Protein AF-A0A2P6PXN8-F1 (afdb_monomer_lite)

Structure (mmCIF, N/CA/C/O backbone):
data_AF-A0A2P6PXN8-F1
#
_entry.id   AF-A0A2P6PXN8-F1
#
loop_
_atom_site.group_PDB
_atom_site.id
_atom_site.type_symbol
_atom_site.label_atom_id
_atom_site.label_alt_id
_atom_site.label_comp_id
_atom_site.label_asym_id
_atom_site.label_entity_id
_atom_site.label_seq_id
_atom_site.pdbx_PDB_ins_code
_atom_site.Cartn_x
_atom_site.Cartn_y
_atom_site.Cartn_z
_atom_site.occupancy
_atom_site.B_iso_or_equiv
_atom_site.auth_seq_id
_atom_site.auth_comp_id
_atom_site.auth_asym_id
_atom_site.auth_atom_id
_atom_site.pdbx_PDB_model_num
ATOM 1 N N . MET A 1 1 ? 23.697 -11.175 -41.198 1.00 44.59 1 MET A N 1
ATOM 2 C CA . MET A 1 1 ? 24.300 -9.946 -40.647 1.00 44.59 1 MET A CA 1
ATOM 3 C C . MET A 1 1 ? 23.184 -9.165 -39.967 1.00 44.59 1 MET A C 1
ATOM 5 O O . MET A 1 1 ? 22.179 -8.921 -40.614 1.00 44.59 1 MET A O 1
ATOM 9 N N . PHE A 1 2 ? 23.367 -8.913 -38.666 1.00 40.03 2 PHE A N 1
ATOM 10 C CA . PHE A 1 2 ? 22.512 -8.212 -37.691 1.00 40.03 2 PHE A CA 1
ATOM 11 C C . PHE A 1 2 ? 21.130 -8.797 -37.357 1.00 40.03 2 PHE A C 1
ATOM 13 O O . PHE A 1 2 ? 20.096 -8.442 -37.912 1.00 40.03 2 PHE A O 1
ATOM 20 N N . ILE A 1 3 ? 21.167 -9.681 -36.355 1.00 46.88 3 ILE A N 1
ATOM 21 C CA . ILE A 1 3 ? 20.085 -9.943 -35.405 1.00 46.88 3 ILE A CA 1
ATOM 22 C C . ILE A 1 3 ? 19.746 -8.607 -34.738 1.00 46.88 3 ILE A C 1
ATOM 24 O O . ILE A 1 3 ? 20.620 -7.961 -34.167 1.00 46.88 3 ILE A O 1
ATOM 28 N N . ILE A 1 4 ? 18.499 -8.177 -34.864 1.00 48.97 4 ILE A N 1
ATOM 29 C CA . ILE A 1 4 ? 17.993 -6.964 -34.229 1.00 48.97 4 ILE A CA 1
ATOM 30 C C . ILE A 1 4 ? 17.900 -7.260 -32.725 1.00 48.97 4 ILE A C 1
ATOM 32 O O . ILE A 1 4 ? 17.220 -8.209 -32.330 1.00 48.97 4 ILE A O 1
ATOM 36 N N . ASP A 1 5 ? 18.614 -6.490 -31.904 1.00 49.16 5 ASP A N 1
ATOM 37 C CA . ASP A 1 5 ? 18.621 -6.556 -30.437 1.00 49.16 5 ASP A CA 1
ATOM 38 C C . ASP A 1 5 ? 17.204 -6.381 -29.847 1.00 49.16 5 ASP A C 1
ATOM 40 O O . ASP A 1 5 ? 16.769 -5.284 -29.505 1.00 49.16 5 ASP A O 1
ATOM 44 N N . ASN A 1 6 ? 16.458 -7.480 -29.703 1.00 53.88 6 ASN A N 1
ATOM 45 C CA . ASN A 1 6 ? 15.140 -7.519 -29.046 1.00 53.88 6 ASN A CA 1
ATOM 46 C C . ASN A 1 6 ? 15.234 -7.642 -27.507 1.00 53.88 6 ASN A C 1
ATOM 48 O O . ASN A 1 6 ? 14.226 -7.675 -26.796 1.00 53.88 6 ASN A O 1
ATOM 52 N N . SER A 1 7 ? 16.453 -7.713 -26.973 1.00 58.81 7 SER A N 1
ATOM 53 C CA . SER A 1 7 ? 16.770 -7.827 -25.546 1.00 58.81 7 SER A CA 1
ATOM 54 C C . SER A 1 7 ? 16.514 -6.517 -24.793 1.00 58.81 7 SER A C 1
ATOM 56 O O . SER A 1 7 ? 15.910 -6.536 -23.722 1.00 58.81 7 SER A O 1
ATOM 58 N N . HIS A 1 8 ? 16.886 -5.369 -25.365 1.00 59.81 8 HIS A N 1
ATOM 59 C CA . HIS A 1 8 ? 16.770 -4.071 -24.691 1.00 59.81 8 HIS A CA 1
ATOM 60 C C . HIS A 1 8 ? 15.309 -3.623 -24.512 1.00 59.81 8 HIS A C 1
ATOM 62 O O . HIS A 1 8 ? 14.921 -3.179 -23.432 1.00 59.81 8 HIS A O 1
ATOM 68 N N . ALA A 1 9 ? 14.469 -3.812 -25.537 1.00 61.00 9 ALA A N 1
ATOM 69 C CA . ALA A 1 9 ? 13.039 -3.504 -25.467 1.00 61.00 9 ALA A CA 1
ATOM 70 C C . ALA A 1 9 ? 12.310 -4.401 -24.450 1.00 61.00 9 ALA A C 1
ATOM 72 O O . ALA A 1 9 ? 11.505 -3.915 -23.657 1.00 61.00 9 ALA A O 1
ATOM 73 N N . SER A 1 10 ? 12.648 -5.693 -24.409 1.00 61.47 10 SER A N 1
ATOM 74 C CA . SER A 1 10 ? 12.078 -6.645 -23.447 1.00 61.47 10 SER A CA 1
ATOM 75 C C . SER A 1 10 ? 12.460 -6.300 -22.002 1.00 61.47 10 SER A C 1
ATOM 77 O O . SER A 1 10 ? 11.604 -6.307 -21.118 1.00 61.47 10 SER A O 1
ATOM 79 N N . ILE A 1 11 ? 13.722 -5.923 -21.759 1.00 67.38 11 ILE A N 1
ATOM 80 C CA . ILE A 1 11 ? 14.204 -5.476 -20.442 1.00 67.38 11 ILE A CA 1
ATOM 81 C C . ILE A 1 11 ? 13.509 -4.179 -20.017 1.00 67.38 11 ILE A C 1
ATOM 83 O O . ILE A 1 11 ? 13.074 -4.072 -18.874 1.00 67.38 11 ILE A O 1
ATOM 87 N N . GLN A 1 12 ? 13.352 -3.212 -20.922 1.00 66.00 12 GLN A N 1
ATOM 88 C CA . GLN A 1 12 ? 12.710 -1.931 -20.621 1.00 66.00 12 GLN A CA 1
ATOM 89 C C . GLN A 1 12 ? 11.219 -2.091 -20.284 1.00 66.00 12 GLN A C 1
ATOM 91 O O . GLN A 1 12 ? 10.726 -1.446 -19.359 1.00 66.00 12 GLN A O 1
ATOM 96 N N . VAL A 1 13 ? 10.516 -2.988 -20.981 1.00 68.81 13 VAL A N 1
ATOM 97 C CA . VAL A 1 13 ? 9.112 -3.327 -20.702 1.00 68.81 13 VAL A CA 1
ATOM 98 C C . VAL A 1 13 ? 8.976 -4.023 -19.344 1.00 68.81 13 VAL A C 1
ATOM 100 O O . VAL A 1 13 ? 8.174 -3.592 -18.518 1.00 68.81 13 VAL A O 1
ATOM 103 N N . ILE A 1 14 ? 9.802 -5.037 -19.058 1.00 70.69 14 ILE A N 1
ATOM 104 C CA . ILE A 1 14 ? 9.813 -5.728 -17.754 1.00 70.69 14 ILE A CA 1
ATOM 105 C C . ILE A 1 14 ? 10.150 -4.752 -16.618 1.00 70.69 14 ILE A C 1
ATOM 107 O O . ILE A 1 14 ? 9.483 -4.749 -15.585 1.00 70.69 14 ILE A O 1
ATOM 111 N N . PHE A 1 15 ? 11.151 -3.893 -16.813 1.00 71.94 15 PHE A N 1
ATOM 112 C CA . PHE A 1 15 ? 11.562 -2.886 -15.838 1.00 71.94 15 PHE A CA 1
ATOM 113 C C . PHE A 1 15 ? 10.464 -1.843 -15.592 1.00 71.94 15 PHE A C 1
ATOM 115 O O . PHE A 1 15 ? 10.193 -1.481 -14.447 1.00 71.94 15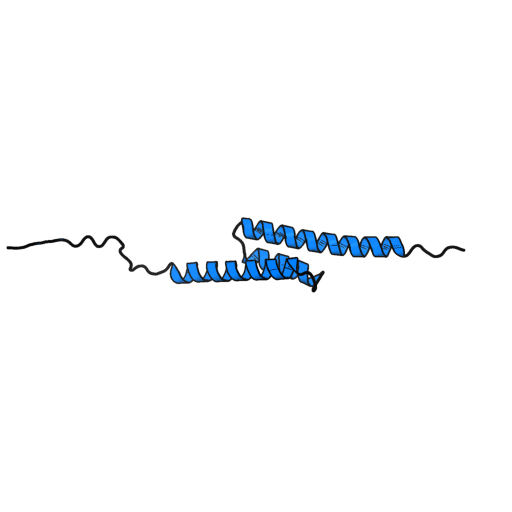 PHE A O 1
ATOM 122 N N . SER A 1 16 ? 9.777 -1.390 -16.643 1.00 71.44 16 SER A N 1
ATOM 123 C CA . SER A 1 16 ? 8.645 -0.468 -16.517 1.00 71.44 16 SER A CA 1
ATOM 124 C C . SER A 1 16 ? 7.481 -1.104 -15.753 1.00 71.44 16 SER A C 1
ATOM 126 O O . SER A 1 16 ? 6.943 -0.487 -14.832 1.00 71.44 16 SER A O 1
ATOM 128 N N . PHE A 1 17 ? 7.142 -2.361 -16.049 1.00 68.12 17 PHE A N 1
ATOM 129 C CA . PHE A 1 17 ? 6.128 -3.086 -15.286 1.00 68.12 17 PHE A CA 1
ATOM 130 C C . PHE A 1 17 ? 6.539 -3.255 -13.820 1.00 68.12 17 PHE A C 1
ATOM 132 O O . PHE A 1 17 ? 5.760 -2.928 -12.927 1.00 68.12 17 PHE A O 1
ATOM 139 N N . PHE A 1 18 ? 7.779 -3.663 -13.550 1.00 72.75 18 PHE A N 1
ATOM 140 C CA . PHE A 1 18 ? 8.281 -3.845 -12.187 1.00 72.75 18 PHE A CA 1
ATOM 141 C C . PHE A 1 18 ? 8.272 -2.545 -11.366 1.00 72.75 18 PHE A C 1
ATOM 143 O O . PHE A 1 18 ? 7.797 -2.531 -10.229 1.00 72.75 18 PHE A O 1
ATOM 150 N N . THR A 1 19 ? 8.736 -1.437 -11.949 1.00 77.88 19 THR A N 1
ATOM 151 C CA . THR A 1 19 ? 8.763 -0.128 -11.273 1.00 77.88 19 THR A CA 1
ATOM 152 C C . THR A 1 19 ? 7.360 0.426 -11.035 1.00 77.88 19 THR A C 1
ATOM 154 O O . THR A 1 19 ? 7.104 0.987 -9.970 1.00 77.88 19 THR A O 1
ATOM 157 N N . SER A 1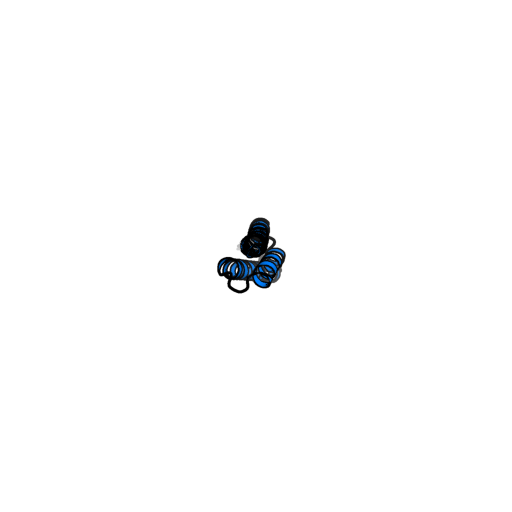 20 ? 6.423 0.210 -11.964 1.00 85.12 20 SER A N 1
ATOM 158 C CA . SER A 1 20 ? 5.028 0.627 -11.779 1.00 85.12 20 SER A CA 1
ATOM 159 C C . SER A 1 20 ? 4.331 -0.132 -10.641 1.00 85.12 20 SER A C 1
ATOM 161 O O . SER A 1 20 ? 3.632 0.487 -9.840 1.00 85.12 20 SER A O 1
ATOM 163 N N . VAL A 1 21 ? 4.576 -1.441 -10.498 1.00 93.31 21 VAL A N 1
ATOM 164 C CA . VAL A 1 21 ? 4.040 -2.257 -9.392 1.00 93.31 21 VAL A CA 1
ATOM 165 C C . VAL A 1 21 ? 4.583 -1.766 -8.050 1.00 93.31 21 VAL A C 1
ATOM 167 O O . VAL A 1 21 ? 3.805 -1.485 -7.140 1.00 93.31 21 VAL A O 1
ATOM 170 N N . GLN A 1 22 ? 5.904 -1.600 -7.942 1.00 94.62 22 GLN A N 1
ATOM 171 C CA . GLN A 1 22 ? 6.563 -1.111 -6.724 1.00 94.62 22 GLN A CA 1
ATOM 172 C C . GLN A 1 22 ? 6.084 0.294 -6.318 1.00 94.62 22 GLN A C 1
ATOM 174 O O . GLN A 1 22 ? 5.874 0.562 -5.131 1.00 94.62 22 GLN A O 1
ATOM 179 N N . ALA A 1 23 ? 5.844 1.182 -7.287 1.00 95.44 23 ALA A N 1
ATOM 180 C CA . ALA A 1 23 ? 5.314 2.519 -7.027 1.00 95.44 23 ALA A CA 1
ATOM 181 C C . ALA A 1 23 ? 3.902 2.477 -6.415 1.00 95.44 23 ALA A C 1
ATOM 183 O O . ALA A 1 23 ? 3.646 3.148 -5.413 1.00 95.44 23 ALA A O 1
ATOM 184 N N . TRP A 1 24 ? 2.999 1.658 -6.966 1.00 97.69 24 TRP A N 1
ATOM 185 C CA . TRP A 1 24 ? 1.648 1.486 -6.420 1.00 97.69 24 TRP A CA 1
ATOM 186 C C . TRP A 1 24 ? 1.654 0.858 -5.022 1.00 97.69 24 TRP A C 1
ATOM 188 O O . TRP A 1 24 ? 0.916 1.321 -4.151 1.00 97.69 24 TRP A O 1
ATOM 198 N N . VAL A 1 25 ? 2.514 -0.137 -4.776 1.00 98.00 25 VAL A N 1
ATOM 199 C CA . VAL A 1 25 ? 2.685 -0.741 -3.442 1.00 98.00 25 VAL A CA 1
ATOM 200 C C . VAL A 1 25 ? 3.165 0.301 -2.429 1.00 98.00 25 VAL A C 1
ATOM 202 O O . VAL A 1 25 ? 2.586 0.447 -1.351 1.00 98.00 25 VAL A O 1
ATOM 205 N N . THR A 1 26 ? 4.178 1.089 -2.791 1.00 97.94 26 THR A N 1
ATOM 206 C CA . THR A 1 26 ? 4.737 2.130 -1.916 1.00 97.94 26 THR A CA 1
ATOM 207 C C . THR A 1 26 ? 3.701 3.206 -1.590 1.00 97.94 26 THR A C 1
ATOM 209 O O . THR A 1 26 ? 3.548 3.588 -0.428 1.00 97.94 26 THR A O 1
ATOM 212 N N . LEU A 1 27 ? 2.938 3.658 -2.590 1.00 98.12 27 LEU A N 1
ATOM 213 C CA . LEU A 1 27 ? 1.838 4.600 -2.388 1.00 98.12 27 LEU A CA 1
ATOM 214 C C . LEU A 1 27 ? 0.765 4.029 -1.451 1.00 98.12 27 LEU A C 1
ATOM 216 O O . LEU A 1 27 ? 0.324 4.726 -0.537 1.00 98.12 27 LEU A O 1
ATOM 220 N N . GLY A 1 28 ? 0.378 2.765 -1.639 1.00 98.50 28 GLY A N 1
ATOM 221 C CA . GLY A 1 28 ? -0.590 2.088 -0.777 1.00 98.50 28 GLY A CA 1
ATOM 222 C C . GLY A 1 28 ? -0.133 2.032 0.682 1.00 98.50 28 GLY A C 1
ATOM 223 O O . GLY A 1 28 ? -0.894 2.374 1.585 1.00 98.50 28 GLY A O 1
ATOM 224 N N . ARG A 1 29 ? 1.139 1.699 0.930 1.00 98.50 29 ARG A N 1
ATOM 225 C CA . ARG A 1 29 ? 1.725 1.710 2.282 1.00 98.50 29 ARG A CA 1
ATOM 226 C C . ARG A 1 29 ? 1.748 3.105 2.900 1.00 98.50 29 ARG A C 1
ATOM 228 O O . ARG A 1 29 ? 1.402 3.260 4.069 1.00 98.50 29 ARG A O 1
ATOM 235 N N . ALA A 1 30 ? 2.094 4.128 2.121 1.00 98.56 30 ALA A N 1
ATOM 236 C CA . ALA A 1 30 ? 2.029 5.509 2.589 1.00 98.56 30 ALA A CA 1
ATOM 237 C C . ALA A 1 30 ? 0.592 5.896 2.983 1.00 98.56 30 ALA A C 1
ATOM 239 O O . ALA A 1 30 ? 0.380 6.458 4.053 1.00 98.56 30 ALA A O 1
ATOM 240 N N . GLN A 1 31 ? -0.408 5.529 2.177 1.00 98.56 31 GLN A N 1
ATOM 241 C CA . GLN A 1 31 ? -1.823 5.769 2.482 1.00 98.56 31 GLN A CA 1
ATOM 242 C C . GLN A 1 31 ? -2.283 5.046 3.757 1.00 98.56 31 GLN A C 1
ATOM 244 O O . GLN A 1 31 ? -3.028 5.628 4.546 1.00 98.56 31 GLN A O 1
ATOM 249 N N . LEU A 1 32 ? -1.801 3.822 4.011 1.00 97.88 32 LEU A N 1
ATOM 250 C CA . LEU A 1 32 ? -2.039 3.134 5.285 1.00 97.88 32 LEU A CA 1
ATOM 251 C C . LEU A 1 32 ? -1.459 3.903 6.472 1.00 97.88 32 LEU A C 1
ATOM 253 O O . LEU A 1 32 ? -2.152 4.069 7.475 1.00 97.88 32 LEU A O 1
ATOM 257 N N . ASN A 1 33 ? -0.238 4.425 6.340 1.00 97.50 33 ASN A N 1
ATOM 258 C CA . ASN A 1 33 ? 0.391 5.244 7.380 1.00 97.50 33 ASN A CA 1
ATOM 259 C C . ASN A 1 33 ? -0.373 6.552 7.644 1.00 97.50 33 ASN A C 1
ATOM 261 O O . ASN A 1 33 ? -0.385 7.032 8.774 1.00 97.50 33 ASN A O 1
ATOM 265 N N . PHE A 1 34 ? -1.057 7.099 6.635 1.00 97.19 34 PHE A N 1
ATOM 266 C CA . PHE A 1 34 ? -1.953 8.253 6.782 1.00 97.19 34 PHE A CA 1
ATOM 267 C C . PHE A 1 34 ? -3.358 7.901 7.296 1.00 97.19 34 PHE A C 1
ATOM 269 O O . PHE A 1 34 ? -4.176 8.797 7.483 1.00 97.19 34 PHE A O 1
ATOM 276 N N . GLY A 1 35 ? -3.657 6.625 7.555 1.00 95.44 35 GLY A N 1
ATOM 277 C CA . GLY A 1 35 ? -4.968 6.203 8.050 1.00 95.44 35 GLY A CA 1
ATOM 278 C C . GLY A 1 35 ? -6.060 6.170 6.978 1.00 95.44 35 GLY A C 1
ATOM 279 O O . GLY A 1 35 ? -7.243 6.191 7.320 1.00 95.44 35 GLY A O 1
ATOM 280 N N . GLU A 1 36 ? -5.681 6.066 5.700 1.00 97.19 36 GLU A N 1
ATOM 281 C CA . GLU A 1 36 ? -6.596 6.011 4.555 1.00 97.19 36 GLU A CA 1
ATOM 282 C C . GLU A 1 36 ? -6.619 4.618 3.895 1.00 97.19 36 GLU A C 1
ATOM 284 O O . GLU A 1 36 ? -6.133 4.435 2.772 1.00 97.19 36 GLU A O 1
ATOM 289 N N . PRO A 1 37 ? -7.193 3.598 4.568 1.00 97.56 37 PRO A N 1
ATOM 290 C CA . PRO A 1 37 ? -7.184 2.224 4.074 1.00 97.56 37 PRO A CA 1
ATOM 291 C C . PRO A 1 37 ? -8.010 2.028 2.798 1.00 97.56 37 PRO A C 1
ATOM 293 O O . PRO A 1 37 ? -7.666 1.170 1.991 1.00 97.56 37 PRO A O 1
ATOM 296 N N . ASP A 1 38 ? -9.064 2.819 2.577 1.00 97.44 38 ASP A N 1
ATOM 297 C CA . ASP A 1 38 ? -9.884 2.750 1.361 1.00 97.44 38 ASP A CA 1
ATOM 298 C C . ASP A 1 38 ? -9.068 3.126 0.106 1.00 97.44 38 ASP A C 1
ATOM 300 O O . ASP A 1 38 ? -9.152 2.453 -0.923 1.00 97.44 38 ASP A O 1
ATOM 304 N N . SER A 1 39 ? -8.226 4.160 0.207 1.00 98.00 39 SER A N 1
ATOM 305 C CA . SER A 1 39 ? -7.309 4.580 -0.862 1.00 98.00 39 SER A CA 1
ATOM 306 C C . SER A 1 39 ? -6.187 3.564 -1.074 1.00 98.00 39 SER A C 1
ATOM 308 O O . SER A 1 39 ? -5.852 3.248 -2.216 1.00 98.00 39 SER A O 1
ATOM 310 N N . ALA A 1 40 ? -5.655 3.000 0.017 1.00 98.56 40 ALA A N 1
ATOM 311 C CA . ALA A 1 40 ? -4.616 1.977 -0.046 1.00 98.56 40 ALA A CA 1
ATOM 312 C C . ALA A 1 40 ? -5.071 0.737 -0.828 1.00 98.56 40 ALA A C 1
ATOM 314 O O . ALA A 1 40 ? -4.335 0.255 -1.687 1.00 98.56 40 ALA A O 1
ATOM 315 N N . VAL A 1 41 ? -6.307 0.265 -0.606 1.00 98.38 41 VAL A N 1
ATOM 316 C CA . VAL A 1 41 ? -6.882 -0.858 -1.370 1.00 98.38 41 VAL A CA 1
ATOM 317 C C . VAL A 1 41 ? -6.858 -0.577 -2.875 1.00 98.38 41 VAL A C 1
ATOM 319 O O . VAL A 1 41 ? -6.424 -1.439 -3.633 1.00 98.38 41 VAL A O 1
ATOM 322 N N . GLN A 1 42 ? -7.233 0.631 -3.311 1.00 98.25 42 GLN A N 1
ATOM 323 C CA . GLN A 1 42 ? -7.217 0.993 -4.735 1.00 98.25 42 GLN A CA 1
ATOM 324 C C . GLN A 1 42 ? -5.801 1.002 -5.323 1.00 98.25 42 GLN A C 1
ATOM 326 O O . GLN A 1 42 ? -5.605 0.606 -6.472 1.00 98.25 42 GLN A O 1
ATOM 331 N N . SER A 1 43 ? -4.807 1.450 -4.553 1.00 98.25 43 SER A N 1
ATOM 332 C CA . SER A 1 43 ? -3.404 1.411 -4.976 1.00 98.25 43 SER A CA 1
ATOM 333 C C . SER A 1 43 ? -2.927 -0.031 -5.158 1.00 98.25 43 SER A C 1
ATOM 335 O O . SER A 1 43 ? -2.349 -0.359 -6.194 1.00 98.25 43 SER A O 1
ATOM 337 N N . PHE A 1 44 ? -3.239 -0.926 -4.218 1.00 98.44 44 PHE A N 1
ATOM 338 C CA . PHE A 1 44 ? -2.878 -2.339 -4.346 1.00 98.44 44 PHE A CA 1
ATOM 339 C C . PHE A 1 44 ? -3.653 -3.057 -5.459 1.00 98.44 44 PHE A C 1
ATOM 341 O O . PHE A 1 44 ? -3.074 -3.885 -6.157 1.00 98.44 44 PHE A O 1
ATOM 348 N N . ASP A 1 45 ? -4.919 -2.705 -5.704 1.00 98.31 45 ASP A N 1
ATOM 349 C CA . ASP A 1 45 ? -5.685 -3.215 -6.850 1.00 98.31 45 ASP A CA 1
ATOM 350 C C . ASP A 1 45 ? -5.010 -2.850 -8.183 1.00 98.31 45 ASP A C 1
ATOM 352 O O . ASP A 1 45 ? -4.912 -3.690 -9.078 1.00 98.31 45 ASP A O 1
ATOM 356 N N . LYS A 1 46 ? -4.469 -1.630 -8.310 1.00 96.75 46 LYS A N 1
ATOM 357 C CA . LYS A 1 46 ? -3.691 -1.224 -9.494 1.00 96.75 46 LYS A CA 1
ATOM 358 C C . LYS A 1 46 ? -2.372 -1.984 -9.614 1.00 96.75 46 LYS A C 1
ATOM 360 O O . LYS A 1 46 ? -2.017 -2.386 -10.718 1.00 96.75 46 LYS A O 1
ATOM 365 N N . ALA A 1 47 ? -1.669 -2.223 -8.504 1.00 96.81 47 ALA A N 1
ATOM 366 C CA . ALA A 1 47 ? -0.464 -3.054 -8.506 1.00 96.81 47 ALA A CA 1
ATOM 367 C C . ALA A 1 47 ? -0.768 -4.477 -9.011 1.00 96.81 47 ALA A C 1
ATOM 369 O O . ALA A 1 47 ? -0.053 -4.997 -9.867 1.00 96.81 47 ALA A O 1
ATOM 370 N N . LEU A 1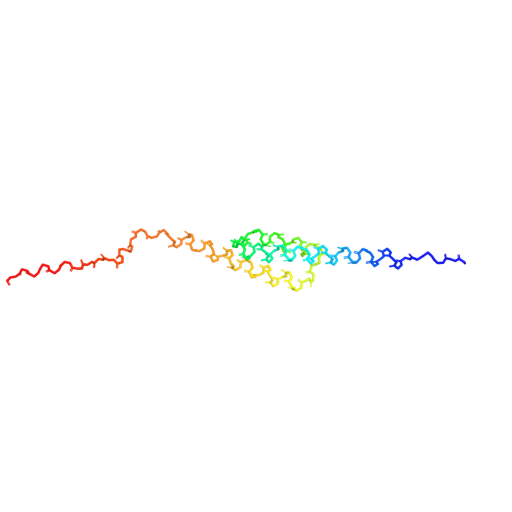 48 ? -1.871 -5.073 -8.546 1.00 96.44 48 LEU A N 1
ATOM 371 C CA . LEU A 1 48 ? -2.313 -6.415 -8.937 1.00 96.44 48 LEU A CA 1
ATOM 372 C C . LEU A 1 48 ? -2.864 -6.483 -10.365 1.00 96.44 48 LEU A C 1
ATOM 374 O O . LEU A 1 48 ? -2.738 -7.521 -11.006 1.00 96.44 48 LEU A O 1
ATOM 378 N N . ALA A 1 49 ? -3.432 -5.397 -10.891 1.00 94.94 49 ALA A N 1
ATOM 379 C CA . ALA A 1 49 ? -3.827 -5.321 -12.297 1.00 94.94 49 ALA A CA 1
ATOM 380 C C . ALA A 1 49 ? -2.615 -5.394 -13.244 1.00 94.94 49 ALA A C 1
ATOM 382 O O . ALA A 1 49 ? -2.741 -5.881 -14.365 1.00 94.94 49 ALA A O 1
ATOM 383 N N . ILE A 1 50 ? -1.447 -4.927 -12.789 1.00 92.19 50 ILE A N 1
ATOM 384 C CA . ILE A 1 50 ? -0.191 -4.978 -13.546 1.00 92.19 50 ILE A CA 1
ATOM 385 C C . ILE A 1 50 ? 0.531 -6.309 -13.314 1.00 92.19 50 ILE A C 1
ATOM 387 O O . ILE A 1 50 ? 0.996 -6.935 -14.264 1.00 92.19 50 ILE A O 1
ATOM 391 N N . LYS A 1 51 ? 0.619 -6.747 -12.052 1.00 92.38 51 LYS A N 1
ATOM 392 C CA . LYS A 1 51 ? 1.260 -8.000 -11.650 1.00 92.38 51 LYS A CA 1
ATOM 393 C C . LYS A 1 51 ? 0.335 -8.816 -10.734 1.00 92.38 51 LYS A C 1
ATOM 395 O O . LYS A 1 51 ? 0.420 -8.693 -9.508 1.00 92.38 51 LYS A O 1
ATOM 400 N N . PRO A 1 52 ? -0.539 -9.668 -11.306 1.00 94.38 52 PRO A N 1
ATOM 401 C CA . PRO A 1 52 ? -1.530 -10.420 -10.537 1.00 94.38 52 PRO A CA 1
ATOM 402 C C . PRO A 1 52 ? -0.934 -11.391 -9.519 1.00 94.38 52 PRO A C 1
ATOM 404 O O . PRO A 1 52 ? -1.599 -11.707 -8.537 1.00 94.38 52 PRO A O 1
ATOM 407 N N . ASP A 1 53 ? 0.287 -11.872 -9.750 1.00 94.94 53 ASP A N 1
ATOM 408 C CA . ASP A 1 53 ? 1.059 -12.807 -8.922 1.00 94.94 53 ASP A CA 1
ATOM 409 C C . ASP A 1 53 ? 1.918 -12.115 -7.847 1.00 94.94 53 ASP A C 1
ATOM 411 O O . ASP A 1 53 ? 2.673 -12.782 -7.147 1.00 94.94 53 ASP A O 1
ATOM 415 N N . SER A 1 54 ? 1.819 -10.791 -7.683 1.00 94.81 54 SER A N 1
ATOM 416 C CA . SER A 1 54 ? 2.518 -10.084 -6.605 1.00 94.81 54 SER A CA 1
ATOM 417 C C . SER A 1 54 ? 1.950 -10.473 -5.234 1.00 94.81 54 SER A C 1
ATOM 419 O O . SER A 1 54 ? 0.892 -9.992 -4.829 1.00 94.81 54 SER A O 1
ATOM 421 N N . GLU A 1 55 ? 2.665 -11.335 -4.508 1.00 96.94 55 GLU A N 1
ATOM 422 C CA . GLU A 1 55 ? 2.334 -11.710 -3.123 1.00 96.94 55 GLU A CA 1
ATOM 423 C C . GLU A 1 55 ? 2.330 -10.487 -2.200 1.00 96.94 55 GLU A C 1
ATOM 425 O O . GLU A 1 55 ? 1.355 -10.263 -1.489 1.00 96.94 55 GLU A O 1
ATOM 430 N N . GLU A 1 56 ? 3.344 -9.624 -2.319 1.00 96.12 56 GLU A N 1
ATOM 431 C CA . GLU A 1 56 ? 3.453 -8.373 -1.556 1.00 96.12 56 GLU A CA 1
ATOM 432 C C . GLU A 1 56 ? 2.190 -7.502 -1.683 1.00 96.12 56 GLU A C 1
ATOM 434 O O . GLU A 1 56 ? 1.615 -7.082 -0.679 1.00 96.12 56 GLU A O 1
ATOM 439 N N . ALA A 1 57 ? 1.702 -7.275 -2.909 1.00 97.56 57 ALA A N 1
ATOM 440 C CA . ALA A 1 57 ? 0.502 -6.472 -3.124 1.00 97.56 57 ALA A CA 1
ATOM 441 C C . ALA A 1 57 ? -0.776 -7.160 -2.605 1.00 97.56 57 ALA A C 1
ATOM 443 O O . ALA A 1 57 ? -1.699 -6.473 -2.163 1.00 97.56 57 ALA A O 1
ATOM 444 N N . ARG A 1 58 ? -0.854 -8.500 -2.627 1.00 98.44 58 ARG A N 1
ATOM 445 C CA . ARG A 1 58 ? -1.991 -9.250 -2.056 1.00 98.44 58 ARG A CA 1
ATOM 446 C C . ARG A 1 58 ? -2.029 -9.144 -0.534 1.00 98.44 58 ARG A C 1
ATOM 448 O O . ARG A 1 58 ? -3.103 -8.885 0.019 1.00 98.44 58 ARG A O 1
ATOM 455 N N . ASP A 1 59 ? -0.886 -9.306 0.120 1.00 98.44 59 ASP A N 1
ATOM 456 C CA . ASP A 1 59 ? -0.764 -9.255 1.578 1.00 98.44 59 ASP A CA 1
ATOM 457 C C . ASP A 1 59 ? -1.051 -7.849 2.112 1.00 98.44 59 ASP A C 1
ATOM 459 O O . ASP A 1 59 ? -1.847 -7.666 3.045 1.00 98.44 59 ASP A O 1
ATOM 463 N N . ASP A 1 60 ? -0.494 -6.830 1.458 1.00 98.38 60 ASP A N 1
ATOM 464 C CA . ASP A 1 60 ? -0.752 -5.439 1.812 1.00 98.38 60 ASP A CA 1
ATOM 465 C C . ASP A 1 60 ? -2.225 -5.060 1.577 1.00 98.38 60 ASP A C 1
ATOM 467 O O . ASP A 1 60 ? -2.853 -4.408 2.420 1.00 98.38 60 ASP A O 1
ATOM 471 N N . ARG A 1 61 ? -2.837 -5.541 0.485 1.00 98.38 61 ARG A N 1
ATOM 472 C CA . ARG A 1 61 ? -4.275 -5.365 0.232 1.00 98.38 61 ARG A CA 1
ATOM 473 C C . ARG A 1 61 ? -5.131 -6.018 1.309 1.00 98.38 61 ARG A C 1
ATOM 475 O O . ARG A 1 61 ? -6.104 -5.414 1.763 1.00 98.38 61 ARG A O 1
ATOM 482 N N . HIS A 1 62 ? -4.797 -7.238 1.728 1.00 98.38 62 HIS A N 1
ATOM 483 C CA . HIS A 1 62 ? -5.513 -7.921 2.803 1.00 98.38 62 HIS A CA 1
ATOM 484 C C . HIS A 1 62 ? -5.442 -7.116 4.110 1.00 98.38 62 HIS A C 1
ATOM 486 O O . HIS A 1 62 ? -6.465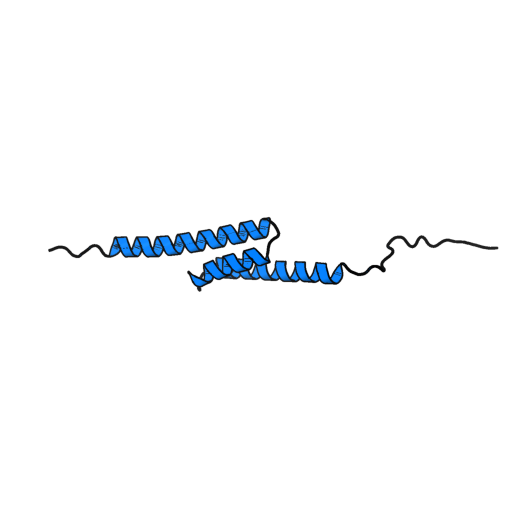 -6.888 4.766 1.00 98.38 62 HIS A O 1
ATOM 492 N N . THR A 1 63 ? -4.255 -6.605 4.439 1.00 98.00 63 THR A N 1
ATOM 493 C CA . THR A 1 63 ? -4.032 -5.721 5.589 1.00 98.00 63 THR A CA 1
ATOM 494 C C . THR A 1 63 ? -4.886 -4.453 5.500 1.00 98.00 63 THR A C 1
ATOM 496 O O . THR A 1 63 ? -5.607 -4.123 6.448 1.00 98.00 63 THR A O 1
ATOM 499 N N . ALA A 1 64 ? -4.898 -3.790 4.341 1.00 98.06 64 ALA A N 1
ATOM 500 C CA . ALA A 1 64 ? -5.712 -2.602 4.094 1.00 98.06 64 ALA A CA 1
ATOM 501 C C . ALA A 1 64 ? -7.218 -2.874 4.258 1.00 98.06 64 ALA A C 1
ATOM 503 O O . ALA A 1 64 ? -7.923 -2.119 4.932 1.00 98.06 64 ALA A O 1
ATOM 504 N N . MET A 1 65 ? -7.718 -3.995 3.729 1.00 97.88 65 MET A N 1
ATOM 505 C CA . MET A 1 65 ? -9.122 -4.392 3.883 1.00 97.88 65 MET A CA 1
ATOM 506 C C . MET A 1 65 ? -9.504 -4.642 5.347 1.00 97.88 65 MET A C 1
ATOM 508 O O . MET A 1 65 ? -10.611 -4.288 5.766 1.00 97.88 65 MET A O 1
ATOM 512 N N . ASN A 1 66 ? -8.611 -5.235 6.140 1.00 96.75 66 ASN A N 1
ATOM 513 C CA . ASN A 1 66 ? -8.850 -5.461 7.564 1.00 96.75 66 ASN A CA 1
ATOM 514 C C . ASN A 1 66 ? -8.920 -4.139 8.339 1.00 96.75 66 ASN A C 1
ATOM 516 O O . ASN A 1 66 ? -9.811 -3.967 9.177 1.00 96.75 66 ASN A O 1
ATOM 520 N N . LEU A 1 67 ? -8.045 -3.181 8.023 1.00 95.00 67 LEU A N 1
ATOM 521 C CA . LEU A 1 67 ? -8.086 -1.834 8.600 1.00 95.00 67 LEU A CA 1
ATOM 522 C C . LEU A 1 67 ? -9.371 -1.089 8.218 1.00 95.00 67 LEU A C 1
ATOM 524 O O . LEU A 1 67 ? -10.034 -0.528 9.092 1.00 95.00 67 LEU A O 1
ATOM 528 N N . MET A 1 68 ? -9.790 -1.159 6.952 1.00 93.88 68 MET A N 1
ATOM 529 C CA . MET A 1 68 ? -11.053 -0.576 6.485 1.00 93.88 68 MET A CA 1
ATOM 530 C C . MET A 1 68 ? -12.259 -1.140 7.254 1.00 93.88 68 MET A C 1
ATOM 532 O O . MET A 1 68 ? -13.124 -0.384 7.702 1.00 93.88 68 MET A O 1
ATOM 536 N N . LYS A 1 69 ? -12.323 -2.465 7.447 1.00 92.62 69 LYS A N 1
ATOM 537 C CA . LYS A 1 69 ? -13.398 -3.110 8.223 1.00 92.62 69 LYS A CA 1
ATOM 538 C C . LYS A 1 69 ? -13.420 -2.622 9.674 1.00 92.62 69 LYS A C 1
ATOM 540 O O . LYS A 1 69 ? -14.487 -2.269 10.171 1.00 92.62 69 LYS A O 1
ATOM 545 N N . ARG A 1 70 ? -12.256 -2.541 10.331 1.00 89.19 70 ARG A N 1
ATOM 546 C CA . ARG A 1 70 ? -12.135 -2.032 11.711 1.00 89.19 70 ARG A CA 1
ATOM 547 C C . ARG A 1 70 ? -12.565 -0.564 11.824 1.00 89.19 70 ARG A C 1
ATOM 549 O O . ARG A 1 70 ? -13.311 -0.231 12.741 1.00 89.19 70 ARG A O 1
ATOM 556 N N . ARG A 1 71 ? -12.176 0.293 10.870 1.00 88.19 71 ARG A N 1
ATOM 557 C CA . ARG A 1 71 ? -12.610 1.705 10.790 1.00 88.19 71 ARG A CA 1
ATOM 558 C C . ARG A 1 71 ? -14.135 1.810 10.692 1.00 88.19 71 ARG A C 1
ATOM 560 O O . ARG A 1 71 ? -14.756 2.540 11.460 1.00 88.19 71 ARG A O 1
ATOM 567 N N . LYS A 1 72 ? -14.748 1.023 9.801 1.00 85.88 72 LYS A N 1
ATOM 568 C CA . LYS A 1 72 ? -16.211 0.970 9.630 1.00 85.88 72 LYS A CA 1
ATOM 569 C C . LYS A 1 72 ? -16.920 0.480 10.897 1.00 85.88 72 LYS A C 1
ATOM 571 O O . LYS A 1 72 ? -17.932 1.057 11.287 1.00 85.88 72 LYS A O 1
ATOM 576 N N . GLN A 1 73 ? -16.363 -0.525 11.577 1.00 85.50 73 GLN A N 1
ATOM 577 C CA . GLN A 1 73 ? -16.908 -1.020 12.841 1.00 85.50 73 GLN A CA 1
ATOM 578 C C . GLN A 1 73 ? -16.865 0.049 13.937 1.00 85.50 73 GLN A C 1
ATOM 580 O O . GLN A 1 73 ? -17.879 0.259 14.595 1.00 85.50 73 GLN A O 1
ATOM 585 N N . LEU A 1 74 ? -15.748 0.767 14.092 1.00 77.19 74 LEU A N 1
ATOM 586 C CA . LEU A 1 74 ? -15.628 1.847 15.076 1.00 77.19 74 LEU A CA 1
ATOM 587 C C . LEU A 1 74 ? -16.663 2.950 14.853 1.00 77.19 74 LEU A C 1
ATOM 589 O O . LEU A 1 74 ? -17.302 3.384 15.810 1.00 77.19 74 LEU A O 1
ATOM 593 N N . HIS A 1 75 ? -16.885 3.350 13.599 1.00 66.75 75 HIS A N 1
ATOM 594 C CA . HIS A 1 75 ? -17.932 4.317 13.269 1.00 66.75 75 HIS A CA 1
ATOM 595 C C . HIS A 1 75 ? -19.337 3.790 13.606 1.00 66.75 75 HIS A C 1
ATOM 597 O O . HIS A 1 75 ? -20.168 4.553 14.088 1.00 66.75 75 HIS A O 1
ATOM 603 N N . SER A 1 76 ? -19.595 2.487 13.434 1.00 69.56 76 SER A N 1
ATOM 604 C CA . SER A 1 76 ? -20.877 1.879 13.825 1.00 69.56 76 SER A CA 1
ATOM 605 C C . SER A 1 76 ? -21.046 1.716 15.344 1.00 69.56 76 SER A C 1
ATOM 607 O O . SER A 1 76 ? -22.149 1.870 15.860 1.00 69.56 76 SER A O 1
ATOM 609 N N . SER A 1 77 ? -19.964 1.447 16.084 1.00 67.06 77 SER A N 1
ATOM 610 C CA . SER A 1 77 ? -19.992 1.245 17.540 1.00 67.06 77 SER A CA 1
ATOM 611 C C . SER A 1 77 ? -19.872 2.545 18.346 1.00 67.06 77 SER A C 1
ATOM 613 O O . SER A 1 77 ? -20.159 2.551 19.541 1.00 67.06 77 SER A O 1
ATOM 615 N N . GLY A 1 78 ? -19.447 3.641 17.709 1.00 56.78 78 GLY A N 1
ATOM 616 C CA . GLY A 1 78 ? -19.222 4.952 18.328 1.00 56.78 78 GLY A CA 1
ATOM 617 C C . GLY A 1 78 ? -20.490 5.750 18.660 1.00 56.78 78 GLY A C 1
ATOM 618 O O . GLY A 1 78 ? -20.388 6.798 19.289 1.00 56.78 78 GLY A O 1
ATOM 619 N N . LEU A 1 79 ? -21.681 5.261 18.296 1.00 56.09 79 LEU A N 1
ATOM 620 C CA . LEU A 1 79 ? -22.974 5.903 18.571 1.00 56.09 79 LEU A CA 1
ATOM 621 C C . LEU A 1 79 ? -23.789 5.139 19.628 1.00 56.09 79 LEU A C 1
ATOM 623 O O . LEU A 1 79 ? -24.945 4.789 19.408 1.00 56.09 79 LEU A O 1
ATOM 627 N N . SER A 1 80 ? -23.212 4.894 20.807 1.00 53.66 80 SER A N 1
ATOM 628 C CA . SER A 1 80 ? -24.012 4.613 22.008 1.00 53.66 80 SER A CA 1
ATOM 629 C C . SER A 1 80 ? -23.993 5.846 22.917 1.00 53.66 80 SER A C 1
ATOM 631 O O . SER A 1 80 ? -23.042 6.016 23.681 1.00 53.66 80 SER A O 1
ATOM 633 N N . PRO A 1 81 ? -25.030 6.711 22.894 1.00 55.22 81 PRO A N 1
ATOM 634 C CA . PRO A 1 81 ? -25.096 7.900 23.750 1.00 55.22 81 PRO A CA 1
ATOM 635 C C . PRO A 1 81 ? -25.291 7.565 25.238 1.00 55.22 81 PRO A C 1
ATOM 637 O O . PRO A 1 81 ? -25.448 8.463 26.059 1.00 55.22 81 PRO A O 1
ATOM 640 N N . LYS A 1 82 ? -25.358 6.279 25.609 1.00 58.22 82 LYS A N 1
ATOM 641 C CA . LYS A 1 82 ? -25.961 5.831 26.871 1.00 58.22 82 LYS A CA 1
ATOM 642 C C . LYS A 1 82 ? -25.025 5.023 27.765 1.00 58.22 82 LYS A C 1
ATOM 644 O O . LYS A 1 82 ? -25.459 4.131 28.486 1.00 58.22 82 LYS A O 1
ATOM 649 N N . ARG A 1 83 ? -23.735 5.353 27.766 1.00 58.75 83 ARG A N 1
ATOM 650 C CA . ARG A 1 83 ? -22.820 4.931 28.834 1.00 58.75 83 ARG A CA 1
ATOM 651 C C . ARG A 1 83 ? -22.272 6.161 29.538 1.00 58.75 83 ARG A C 1
ATOM 653 O O . ARG A 1 83 ? -21.148 6.594 29.299 1.00 58.75 83 ARG A O 1
ATOM 660 N N . ASN A 1 84 ? -23.103 6.701 30.429 1.00 55.25 84 ASN A N 1
ATOM 661 C CA . ASN A 1 84 ? -22.660 7.573 31.509 1.00 55.25 84 ASN A CA 1
ATOM 662 C C . ASN A 1 84 ? -21.611 6.792 32.319 1.00 55.25 84 ASN A C 1
ATOM 664 O O . ASN A 1 84 ? -21.953 5.977 33.171 1.00 55.25 84 ASN A O 1
ATOM 668 N N . ARG A 1 85 ? -20.323 6.993 32.015 1.00 61.19 85 ARG A N 1
ATOM 669 C CA . ARG A 1 85 ? -19.194 6.381 32.745 1.00 61.19 85 ARG A CA 1
ATOM 670 C C . ARG A 1 85 ? -19.005 6.971 34.149 1.00 61.19 85 ARG A C 1
ATOM 672 O O . ARG A 1 85 ? -18.125 6.530 34.875 1.00 61.19 85 ARG A O 1
ATOM 679 N N . TYR A 1 86 ? -19.854 7.928 34.525 1.00 61.09 86 TYR A N 1
ATOM 680 C CA . TYR A 1 86 ? -19.829 8.648 35.792 1.00 61.09 86 TYR A CA 1
ATOM 681 C C . TYR A 1 86 ? -21.246 8.787 36.366 1.00 61.09 86 TYR A C 1
ATOM 683 O O . TYR A 1 86 ? -21.700 9.887 36.659 1.00 61.09 86 TYR A O 1
ATOM 691 N N . ALA A 1 87 ? -21.993 7.690 36.502 1.00 60.31 87 ALA A N 1
ATOM 692 C CA . ALA A 1 87 ? -23.128 7.702 37.422 1.00 60.31 87 ALA A CA 1
ATOM 693 C C . ALA A 1 87 ? -22.565 7.578 38.846 1.00 60.31 87 ALA A C 1
ATOM 695 O O . ALA A 1 87 ? -22.385 6.476 39.360 1.00 60.31 87 ALA A O 1
ATOM 696 N N . VAL A 1 88 ? -22.195 8.716 39.440 1.00 64.69 88 VAL A N 1
ATOM 697 C CA . VAL A 1 88 ? -21.893 8.806 40.872 1.00 64.69 88 VAL A CA 1
ATOM 698 C C . VAL A 1 88 ? -23.206 8.513 41.586 1.00 64.69 88 VAL A C 1
ATOM 700 O O . VAL A 1 88 ? -24.151 9.290 41.481 1.00 64.69 88 VAL A O 1
ATOM 703 N N . GLY A 1 89 ? -23.298 7.343 42.216 1.00 61.06 89 GLY A N 1
ATOM 704 C CA . GLY A 1 89 ? -24.451 6.989 43.031 1.00 61.06 89 GLY A CA 1
ATOM 705 C C . GLY A 1 89 ? -24.566 7.999 44.161 1.00 61.06 89 GLY A C 1
ATOM 706 O O . GLY A 1 89 ? -23.709 8.023 45.044 1.00 61.06 89 GLY A O 1
ATOM 707 N N . ASP A 1 90 ? -25.590 8.845 44.101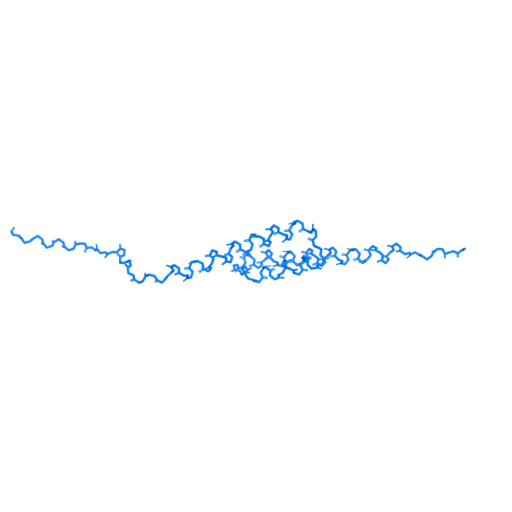 1.00 57.19 90 ASP A N 1
ATOM 708 C CA . ASP A 1 90 ? -25.945 9.714 45.209 1.00 57.19 90 ASP A CA 1
ATOM 709 C C . ASP A 1 90 ? -26.384 8.815 46.369 1.00 57.19 90 ASP A C 1
ATOM 711 O O . ASP A 1 90 ? -27.441 8.179 46.333 1.00 57.19 90 ASP A O 1
ATOM 715 N N . ARG A 1 91 ? -25.509 8.674 47.368 1.00 57.72 91 ARG A N 1
ATOM 716 C CA . ARG A 1 91 ? -25.856 8.059 48.645 1.00 57.72 91 ARG A CA 1
ATOM 717 C C . ARG A 1 91 ? -26.610 9.103 49.458 1.00 57.72 91 ARG A C 1
ATOM 719 O O . ARG A 1 91 ? -26.069 9.665 50.405 1.00 57.72 91 ARG A O 1
ATOM 726 N N . THR A 1 92 ? -27.874 9.325 49.118 1.00 58.88 92 THR A N 1
ATOM 727 C CA . THR A 1 92 ? -28.831 9.855 50.088 1.00 58.88 92 THR A CA 1
ATOM 728 C C . THR A 1 92 ? -29.175 8.730 51.054 1.00 58.88 92 THR A C 1
ATOM 730 O O . THR A 1 92 ? -30.177 8.037 50.877 1.00 58.88 92 THR A O 1
ATOM 733 N N . ASP A 1 93 ? -28.317 8.522 52.050 1.00 54.16 93 ASP A N 1
ATOM 734 C CA . ASP A 1 93 ? -28.724 7.799 53.246 1.00 54.16 93 ASP A CA 1
ATOM 735 C C . ASP A 1 93 ? -29.586 8.755 54.077 1.00 54.16 93 ASP A C 1
ATOM 737 O O . ASP A 1 93 ? -29.103 9.691 54.716 1.00 54.16 93 ASP A O 1
ATOM 741 N N . ARG A 1 94 ? -30.902 8.594 53.931 1.00 57.00 94 ARG A N 1
ATOM 742 C CA . ARG A 1 94 ? -31.893 9.089 54.879 1.00 57.00 94 ARG A CA 1
ATOM 743 C C . ARG A 1 94 ? -32.090 7.973 55.897 1.00 57.00 94 ARG A C 1
ATOM 745 O O . ARG A 1 94 ? -32.739 6.998 55.537 1.00 57.00 94 ARG A O 1
ATOM 752 N N . THR A 1 95 ? -31.610 8.173 57.122 1.00 59.66 95 THR A N 1
ATOM 753 C CA . THR A 1 95 ? -32.369 8.097 58.390 1.00 59.66 95 THR A CA 1
ATOM 754 C C . THR A 1 95 ? -31.443 8.366 59.561 1.00 59.66 95 THR A C 1
ATOM 756 O O . THR A 1 95 ? -30.366 7.737 59.602 1.00 59.66 95 THR A O 1
#

Radius of gyration: 25.81 Å; chains: 1; bounding box: 57×23×99 Å

Sequence (95 aa):
MFIIDNSHASIQVIFSFFTSVQAWVTLGRAQLNFGEPDSAVQSFDKALAIKPDSEEARDDRHTAMNLMKRRKQLHSSGLSPKRNRYAVGDRTDRT

Foldseek 3Di:
DDDDPPPVVVVVVVVVLVVQLVVLLVVLVVCV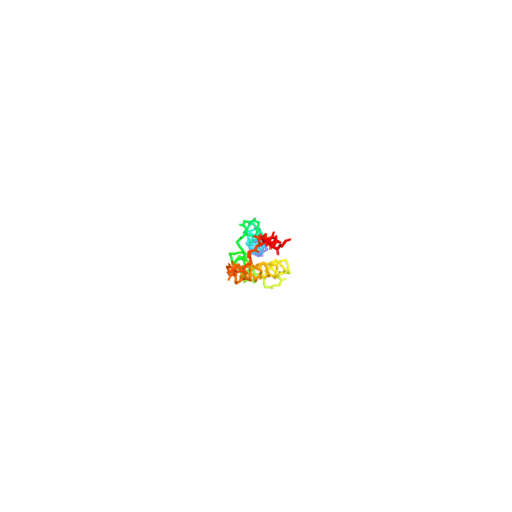VVLNLVVSLVSLVSSCVSPVPPPSSVVSNVVSVVSVVVVVVCVVVVPDPPPPVDPPPPPPPDD

Secondary structure (DSSP, 8-state):
------HHHHHHHHHHHHHHHHHHHHHHHHHHHTT-HHHHHHHHHHHHHH-TT-HHHHHHHHHHHHHHHHHHHHHHHT--TT--TT---------

Organism: Rosa chinensis (NCBI:txid74649)

InterPro domains:
  IPR011990 Tetratricopeptide-like helical domain superfamily [G3DSA:1.25.40.10] (10-85)
  IPR011990 Tetratricopeptide-like helical domain superfamily [SSF48452] (19-72)
  IPR019734 Tetratricopeptide repeat [PS50005] (21-54)
  IPR019734 Tetratricopeptide repeat [SM00028] (21-54)
  IPR052658 Tetratricopeptide repeat-containing protein [PTHR15544] (20-93)

pLDDT: mean 80.71, std 18.49, range [40.03, 98.56]